Protein AF-A0A1D9B9X2-F1 (afdb_monomer)

Sequence (102 aa):
MYPDVAADWQTAGNHDQAVMAVVLNGLPDEVCASKAWSDSDDGQQFARWLVSADLDGTIRLNEHFVWRCHDVDGAITDNGNQALTEYLNSKFFKCRLNVLPK

Mean predicted aligned error: 8.0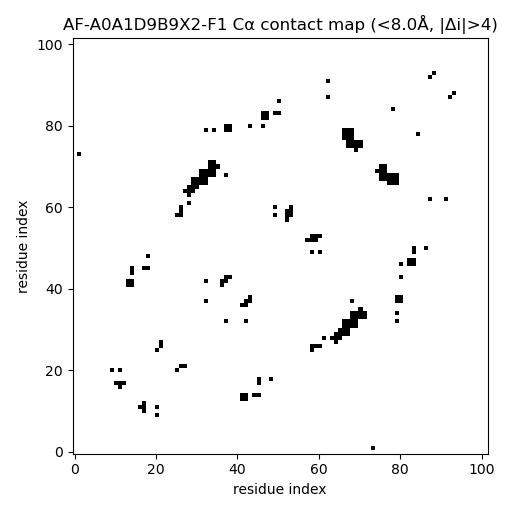1 Å

Nearest PDB structures (foldseek):
  4e30-assembly1_A  TM=6.202E-01  e=1.495E+00  Micromonospora chalcea
  4e2x-assembly1_A  TM=6.183E-01  e=1.595E+00  Micromonospora chalcea
  5t6b-assembly4_D  TM=5.117E-01  e=1.495E+00  Actinomadura kijaniata
  4e2w-assembly1_A  TM=5.447E-01  e=4.218E+00  Micromonospora chalcea
  8i87-assembly1_G  TM=3.705E-01  e=8.064E+00  Maribacter polysiphoniae

Secondary structure (DSSP, 8-state):
--TT--TTPPP-SSHHHHHHHHHHH---SEEEEEHHHHHSHHHHHHHHHHHHHHHTTSS---TT-EEEEE-TT--EES-S-HHHHHHHIIIIITTTTT----

Solvent-accessible surface area (backbone atoms only — not comparable to full-atom values): 6188 Å² total; per-residue (Å²): 128,80,92,77,75,54,96,84,63,84,87,54,91,45,34,70,50,43,53,49,50,31,73,77,72,46,78,65,57,63,47,80,38,45,41,74,47,28,72,29,71,38,34,48,49,40,41,50,45,55,53,51,32,36,75,74,60,78,44,77,84,56,93,72,54,41,58,40,15,32,40,98,86,66,50,78,38,76,69,52,44,71,70,42,50,53,47,52,45,58,68,53,52,64,70,62,72,81,76,70,85,130

Structure (mmCIF, N/CA/C/O backbone):
data_AF-A0A1D9B9X2-F1
#
_entry.id   AF-A0A1D9B9X2-F1
#
loop_
_atom_site.group_PDB
_atom_site.id
_atom_site.type_symbol
_atom_site.label_atom_id
_atom_site.label_alt_id
_atom_site.label_comp_id
_atom_site.label_asym_id
_atom_site.label_entity_id
_atom_site.label_seq_id
_atom_site.pdbx_PDB_ins_code
_atom_site.Cartn_x
_atom_site.Cartn_y
_atom_site.Cartn_z
_atom_site.occupancy
_atom_site.B_iso_or_equiv
_atom_site.auth_seq_id
_atom_site.auth_comp_id
_atom_site.auth_asym_id
_atom_site.auth_atom_id
_atom_site.pdbx_PDB_model_num
ATOM 1 N N . MET A 1 1 ? 13.999 -6.545 -16.293 1.00 41.25 1 MET A N 1
ATOM 2 C CA . MET A 1 1 ? 13.105 -7.606 -15.787 1.00 41.25 1 MET A CA 1
ATOM 3 C C . MET A 1 1 ? 13.287 -7.591 -14.282 1.00 41.25 1 MET A C 1
ATOM 5 O O . MET A 1 1 ? 14.416 -7.799 -13.863 1.00 41.25 1 MET A O 1
ATOM 9 N N . TYR A 1 2 ? 12.280 -7.181 -13.505 1.00 46.44 2 TYR A N 1
ATOM 10 C CA . TYR A 1 2 ? 12.397 -7.149 -12.041 1.00 46.44 2 TYR A CA 1
ATOM 11 C C . TYR A 1 2 ? 12.556 -8.597 -11.551 1.00 46.44 2 TYR A C 1
ATOM 13 O O . TYR A 1 2 ? 11.671 -9.401 -11.842 1.00 46.44 2 TYR A O 1
ATOM 21 N N . PRO A 1 3 ? 13.682 -8.962 -10.919 1.00 47.91 3 PRO A N 1
ATOM 22 C CA . PRO A 1 3 ? 14.035 -10.364 -10.695 1.00 47.91 3 PRO A CA 1
ATOM 23 C C . PRO A 1 3 ? 13.192 -11.088 -9.630 1.00 47.91 3 PRO A C 1
ATOM 25 O O . PRO A 1 3 ? 13.314 -12.302 -9.526 1.00 47.91 3 PRO A O 1
ATOM 28 N N . ASP A 1 4 ? 12.301 -10.394 -8.911 1.00 52.72 4 ASP A N 1
ATOM 29 C CA . ASP A 1 4 ? 11.659 -10.926 -7.695 1.00 52.72 4 ASP A CA 1
ATOM 30 C C . ASP A 1 4 ? 10.123 -10.996 -7.740 1.00 52.72 4 ASP A C 1
ATOM 32 O O . ASP A 1 4 ? 9.475 -11.178 -6.713 1.00 52.72 4 ASP A O 1
ATOM 36 N N . VAL A 1 5 ? 9.503 -10.869 -8.916 1.00 57.50 5 VAL A N 1
ATOM 37 C CA . VAL A 1 5 ? 8.046 -11.040 -9.030 1.00 57.50 5 VAL A CA 1
ATOM 38 C C . VAL A 1 5 ? 7.753 -12.539 -9.109 1.00 57.50 5 VAL A C 1
ATOM 40 O O . VAL A 1 5 ? 7.859 -13.139 -10.182 1.00 57.50 5 VAL A O 1
ATOM 43 N N . ALA A 1 6 ? 7.457 -13.169 -7.969 1.00 63.03 6 ALA A N 1
ATOM 44 C CA . ALA A 1 6 ? 7.057 -14.574 -7.954 1.00 63.03 6 ALA A CA 1
ATOM 45 C C . ALA A 1 6 ? 5.760 -14.768 -8.767 1.00 63.03 6 ALA A C 1
ATOM 47 O O . ALA A 1 6 ? 4.997 -13.830 -8.994 1.00 63.03 6 ALA A O 1
ATOM 48 N N . ALA A 1 7 ? 5.533 -15.979 -9.281 1.00 66.25 7 ALA A N 1
ATOM 49 C CA . ALA A 1 7 ? 4.474 -16.244 -10.264 1.00 66.25 7 ALA A CA 1
ATOM 50 C C . ALA A 1 7 ? 3.041 -15.970 -9.754 1.00 66.25 7 ALA A C 1
ATOM 52 O O . ALA A 1 7 ? 2.106 -15.911 -10.549 1.00 66.25 7 ALA A O 1
ATOM 53 N N . ASP A 1 8 ? 2.875 -15.829 -8.444 1.00 74.56 8 ASP A N 1
ATOM 54 C CA . ASP A 1 8 ? 1.640 -15.530 -7.723 1.00 74.56 8 ASP A CA 1
ATOM 55 C C . ASP A 1 8 ? 1.412 -14.029 -7.472 1.00 74.56 8 ASP A C 1
ATOM 57 O O . ASP A 1 8 ? 0.360 -13.639 -6.963 1.00 74.56 8 ASP A O 1
ATOM 61 N N . TRP A 1 9 ? 2.355 -13.169 -7.859 1.00 75.62 9 TRP A N 1
ATOM 62 C CA 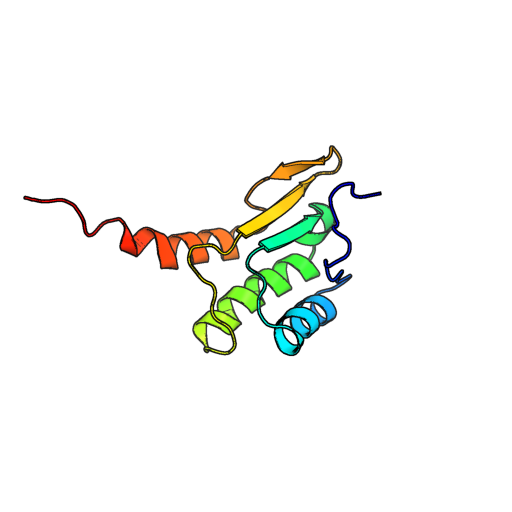. TRP A 1 9 ? 2.238 -11.727 -7.675 1.00 75.62 9 TRP A CA 1
ATOM 63 C C . TRP A 1 9 ? 1.284 -11.101 -8.686 1.00 75.62 9 TRP A C 1
ATOM 65 O O . TRP A 1 9 ? 1.397 -11.289 -9.900 1.00 75.62 9 TRP A O 1
ATOM 75 N N . GLN A 1 10 ? 0.380 -10.264 -8.183 1.00 81.00 10 GLN A N 1
ATOM 76 C CA . GLN A 1 10 ? -0.443 -9.405 -9.023 1.00 81.00 10 GLN A CA 1
ATOM 77 C C . GLN A 1 10 ? 0.286 -8.096 -9.306 1.00 81.00 10 GLN A C 1
ATOM 79 O O . GLN A 1 10 ? 0.747 -7.409 -8.398 1.00 81.00 10 GLN A O 1
ATOM 84 N N . THR A 1 11 ? 0.373 -7.733 -10.583 1.00 83.38 11 THR A N 1
ATOM 85 C CA . THR A 1 11 ? 0.980 -6.473 -11.012 1.00 83.38 11 THR A CA 1
ATOM 86 C C . THR A 1 11 ? -0.091 -5.415 -11.232 1.00 83.38 11 THR A C 1
ATOM 88 O O . THR A 1 11 ? -1.044 -5.651 -11.976 1.00 83.38 11 THR A O 1
ATOM 91 N N . ALA A 1 12 ? 0.107 -4.230 -10.665 1.00 85.75 12 ALA A N 1
ATOM 92 C CA . ALA A 1 12 ? -0.696 -3.047 -10.944 1.00 85.75 12 ALA A CA 1
ATOM 93 C C . ALA A 1 12 ? 0.172 -1.974 -11.612 1.00 85.75 12 ALA A C 1
ATOM 95 O O . ALA A 1 12 ? 1.312 -1.755 -11.208 1.00 85.75 12 ALA A O 1
ATOM 96 N N . GLY A 1 13 ? -0.355 -1.324 -12.650 1.00 87.06 13 GLY A N 1
ATOM 97 C CA . GLY A 1 13 ? 0.337 -0.250 -13.367 1.00 87.06 13 GLY A CA 1
ATOM 98 C C . GLY A 1 13 ? -0.002 1.152 -12.861 1.00 87.06 13 GLY A C 1
ATOM 99 O O . GLY A 1 13 ? 0.761 2.080 -13.107 1.00 87.06 13 GLY A O 1
ATOM 100 N N . ASN A 1 14 ? -1.122 1.314 -12.155 1.00 92.19 14 ASN A N 1
ATOM 101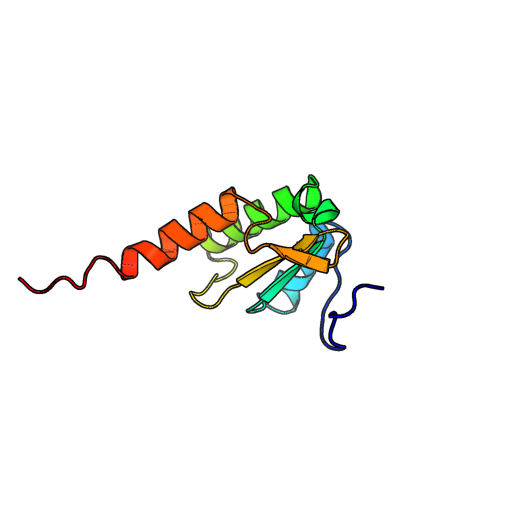 C CA . ASN A 1 14 ? -1.626 2.597 -11.659 1.00 92.19 14 ASN A CA 1
ATOM 102 C C . ASN A 1 14 ? -2.406 2.429 -10.345 1.00 92.19 14 ASN A C 1
ATOM 104 O O . ASN A 1 14 ? -2.592 1.304 -9.865 1.00 92.19 14 ASN A O 1
ATOM 108 N N . HIS A 1 15 ? -2.861 3.551 -9.781 1.00 93.19 15 HIS A N 1
ATOM 109 C CA . HIS A 1 15 ? -3.618 3.592 -8.533 1.00 93.19 15 HIS A CA 1
ATOM 110 C C . HIS A 1 15 ? -4.852 2.675 -8.546 1.00 93.19 15 HIS A C 1
ATOM 112 O O . HIS A 1 15 ? -4.968 1.787 -7.700 1.00 93.19 15 HIS A O 1
ATOM 118 N N . ASP A 1 16 ? -5.744 2.849 -9.523 1.00 95.62 16 ASP A N 1
ATOM 119 C CA . ASP A 1 16 ? -7.028 2.139 -9.575 1.00 95.62 16 ASP A CA 1
ATOM 120 C C . ASP A 1 16 ? -6.844 0.622 -9.685 1.00 95.62 16 ASP A C 1
ATOM 122 O O . ASP A 1 16 ? -7.557 -0.153 -9.045 1.00 95.62 16 ASP A O 1
ATOM 126 N N . GLN A 1 17 ? -5.854 0.178 -10.466 1.00 94.94 17 GLN A N 1
ATOM 127 C CA . GLN A 1 17 ? -5.512 -1.237 -10.581 1.00 94.94 17 GLN A CA 1
ATOM 128 C C . GLN A 1 17 ? -5.000 -1.813 -9.257 1.00 94.94 17 GLN A C 1
ATOM 130 O O . GLN A 1 17 ? -5.369 -2.934 -8.910 1.00 94.94 17 GLN A O 1
ATOM 135 N N . ALA A 1 18 ? -4.186 -1.060 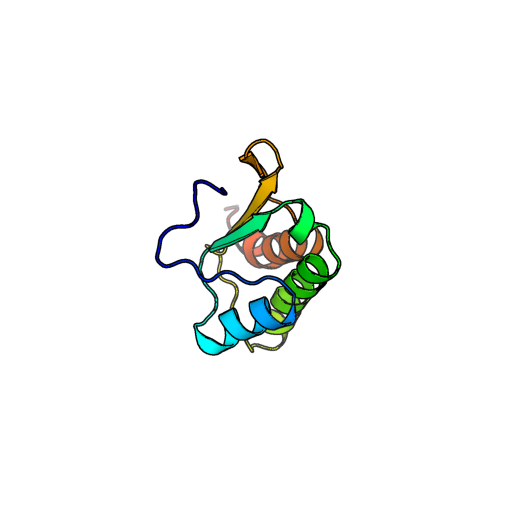-8.512 1.00 92.75 18 ALA A N 1
ATOM 136 C CA . ALA A 1 18 ? -3.665 -1.495 -7.217 1.00 92.75 18 ALA A CA 1
ATOM 137 C C . ALA A 1 18 ? -4.783 -1.592 -6.166 1.00 92.75 18 ALA A C 1
ATOM 139 O O . ALA A 1 18 ? -4.883 -2.592 -5.455 1.00 92.75 18 ALA A O 1
ATOM 140 N N . VAL A 1 19 ? -5.680 -0.601 -6.122 1.00 95.00 19 VAL A N 1
ATOM 141 C CA . VAL A 1 19 ? -6.879 -0.621 -5.268 1.00 95.00 19 VAL A CA 1
ATOM 142 C C . VAL A 1 19 ? -7.761 -1.820 -5.602 1.00 95.00 19 VAL A C 1
ATOM 144 O O . VAL A 1 19 ? -8.140 -2.584 -4.715 1.00 95.00 19 VAL A O 1
ATOM 147 N N . MET A 1 20 ? -8.060 -2.024 -6.886 1.00 94.31 20 MET A N 1
ATOM 148 C CA . MET A 1 20 ? -8.908 -3.128 -7.326 1.00 94.31 20 MET A CA 1
ATOM 149 C C . MET A 1 20 ? -8.291 -4.493 -6.993 1.00 94.31 20 MET A C 1
ATOM 151 O O . MET A 1 20 ? -9.018 -5.393 -6.575 1.00 94.31 20 MET A O 1
ATOM 155 N N . ALA A 1 21 ? -6.968 -4.644 -7.112 1.00 91.94 21 ALA A N 1
ATOM 156 C CA . ALA A 1 21 ? -6.268 -5.862 -6.712 1.00 91.94 21 ALA A CA 1
ATOM 157 C C . ALA A 1 21 ? -6.484 -6.179 -5.222 1.00 91.94 21 ALA A C 1
ATOM 159 O O . ALA A 1 21 ? -6.861 -7.305 -4.892 1.00 91.94 21 ALA A O 1
ATOM 160 N N . VAL A 1 22 ? -6.341 -5.182 -4.341 1.00 92.88 22 VAL A N 1
ATOM 161 C CA . VAL A 1 22 ? -6.572 -5.340 -2.894 1.00 92.88 22 VAL A CA 1
ATOM 162 C C . VAL A 1 22 ? -8.038 -5.640 -2.582 1.00 92.88 22 VAL A C 1
ATOM 164 O O . VAL A 1 22 ? -8.331 -6.514 -1.773 1.00 92.88 22 VAL A O 1
ATOM 167 N N . VAL A 1 23 ? -8.981 -4.947 -3.220 1.00 91.69 23 VAL A N 1
ATOM 168 C CA . VAL A 1 23 ? -10.417 -5.136 -2.953 1.00 91.69 23 VAL A CA 1
ATOM 169 C C . VAL A 1 23 ? -10.902 -6.518 -3.400 1.00 91.69 23 VAL A C 1
ATOM 171 O O . VAL A 1 23 ? -11.709 -7.136 -2.709 1.00 91.69 23 VAL A O 1
ATOM 174 N N . LEU A 1 24 ? -10.417 -7.019 -4.540 1.00 90.75 24 LEU A N 1
ATOM 175 C CA . LEU A 1 24 ? -10.850 -8.309 -5.084 1.00 90.75 24 LEU A CA 1
ATOM 176 C C . LEU A 1 24 ? -10.198 -9.507 -4.393 1.00 90.75 24 LEU A C 1
ATOM 178 O O . LEU A 1 24 ? -10.837 -10.550 -4.267 1.00 90.75 24 LEU A O 1
ATOM 182 N N . ASN A 1 25 ? -8.939 -9.376 -3.973 1.00 89.56 25 ASN A N 1
ATOM 183 C CA . ASN A 1 25 ? -8.145 -10.510 -3.491 1.00 89.56 25 ASN A CA 1
ATOM 184 C C . ASN A 1 25 ? -7.826 -10.436 -1.994 1.00 89.56 25 ASN A C 1
ATOM 186 O O . ASN A 1 25 ? -7.311 -11.398 -1.429 1.00 89.56 25 ASN A O 1
ATOM 190 N N . GLY A 1 26 ? -8.156 -9.320 -1.346 1.00 89.56 26 GLY A N 1
ATOM 191 C CA . GLY A 1 26 ? -7.698 -8.997 -0.004 1.00 89.56 26 GLY A CA 1
ATOM 192 C C . GLY A 1 26 ? -6.338 -8.298 -0.012 1.00 89.56 26 GLY A C 1
ATOM 193 O O . GLY A 1 26 ? -5.600 -8.300 -0.998 1.00 89.56 26 GLY A O 1
ATOM 194 N N . LEU A 1 27 ? -6.016 -7.671 1.118 1.00 90.38 27 LEU A N 1
ATOM 195 C CA . LEU A 1 27 ? -4.717 -7.045 1.336 1.00 90.38 27 LEU A CA 1
ATOM 196 C C . LEU A 1 27 ? -3.639 -8.137 1.492 1.00 90.38 27 LEU A C 1
ATOM 198 O O . LEU A 1 27 ? -3.776 -8.962 2.399 1.00 90.38 27 LEU A O 1
ATOM 202 N N . PRO A 1 28 ? -2.578 -8.149 0.662 1.00 88.31 28 PRO A N 1
ATOM 203 C CA . PRO A 1 28 ? -1.450 -9.051 0.862 1.00 88.31 28 PRO A CA 1
ATOM 204 C C . PRO A 1 28 ? -0.597 -8.615 2.061 1.00 88.31 28 PRO A C 1
ATOM 206 O O . PRO A 1 28 ? -0.575 -7.439 2.426 1.00 88.31 28 PRO A O 1
ATOM 209 N N . ASP A 1 29 ? 0.161 -9.551 2.635 1.00 86.56 29 ASP A N 1
ATOM 210 C CA . ASP A 1 29 ? 1.128 -9.232 3.694 1.00 86.56 29 ASP A CA 1
ATOM 211 C C . ASP A 1 29 ? 2.321 -8.412 3.169 1.00 86.56 29 ASP A C 1
ATOM 213 O O . ASP A 1 29 ? 2.970 -7.709 3.937 1.00 86.56 29 ASP A O 1
ATOM 217 N N . GLU A 1 30 ? 2.607 -8.451 1.865 1.00 85.75 30 GLU A N 1
ATOM 218 C CA . GLU A 1 30 ? 3.689 -7.676 1.255 1.00 85.75 30 GLU A CA 1
ATOM 219 C C . GLU A 1 30 ? 3.236 -6.988 -0.039 1.00 85.75 30 GLU A C 1
ATOM 221 O O . GLU A 1 30 ? 2.545 -7.573 -0.874 1.00 85.75 30 GLU A O 1
ATOM 226 N N . VAL A 1 31 ? 3.656 -5.733 -0.209 1.00 87.81 31 VAL A N 1
ATOM 227 C CA . VAL A 1 31 ? 3.528 -4.958 -1.446 1.00 87.81 31 VAL A CA 1
ATOM 228 C C . VAL A 1 31 ? 4.918 -4.493 -1.866 1.00 87.81 31 VAL A C 1
ATOM 230 O O . VAL A 1 31 ? 5.584 -3.787 -1.110 1.00 87.81 31 VAL A O 1
ATOM 233 N N . CYS A 1 32 ? 5.329 -4.825 -3.091 1.00 85.25 32 CYS A N 1
ATOM 234 C CA . CYS A 1 32 ? 6.532 -4.264 -3.710 1.00 85.25 32 CYS A CA 1
ATOM 235 C C . CYS A 1 32 ? 6.171 -3.292 -4.827 1.00 85.25 32 CYS A C 1
ATOM 237 O O . CYS A 1 32 ? 5.353 -3.589 -5.697 1.00 85.25 32 CYS A O 1
ATOM 239 N N . ALA A 1 33 ? 6.856 -2.155 -4.840 1.00 84.31 33 ALA A N 1
ATOM 240 C CA . ALA A 1 33 ? 6.788 -1.166 -5.903 1.00 84.31 33 ALA A CA 1
ATOM 241 C C . ALA A 1 33 ? 8.192 -0.829 -6.415 1.00 84.31 33 ALA A C 1
ATOM 243 O O . ALA A 1 33 ? 9.183 -0.942 -5.693 1.00 84.31 33 ALA A O 1
ATOM 244 N N . SER A 1 34 ? 8.293 -0.371 -7.662 1.00 83.94 34 SER A N 1
ATOM 245 C CA . SER A 1 34 ? 9.506 0.318 -8.104 1.00 83.94 34 SER A CA 1
ATOM 246 C C . SER A 1 34 ? 9.577 1.704 -7.465 1.00 83.94 34 SER A C 1
ATOM 248 O O . SER A 1 34 ? 8.544 2.315 -7.185 1.00 83.94 34 SER A O 1
ATOM 250 N N . LYS A 1 35 ? 10.786 2.246 -7.294 1.00 81.69 35 LYS A N 1
ATOM 251 C CA . LYS A 1 35 ? 10.980 3.607 -6.782 1.00 81.69 35 LYS A CA 1
ATOM 252 C C . LYS A 1 35 ? 10.264 4.650 -7.623 1.00 81.69 35 LYS A C 1
ATOM 254 O O . LYS A 1 35 ? 9.561 5.492 -7.077 1.00 81.69 35 LYS A O 1
ATOM 259 N N . ALA A 1 36 ? 10.357 4.526 -8.944 1.00 84.56 36 ALA A N 1
ATOM 260 C CA . ALA A 1 36 ? 9.652 5.408 -9.865 1.00 84.56 36 ALA A CA 1
ATOM 261 C C . ALA A 1 36 ? 8.130 5.387 -9.646 1.00 84.56 36 ALA A C 1
ATOM 263 O O . ALA A 1 36 ? 7.499 6.437 -9.683 1.00 84.56 36 ALA A O 1
ATOM 264 N N . TRP A 1 37 ? 7.540 4.215 -9.390 1.00 86.94 37 TRP A N 1
ATOM 265 C CA . TRP A 1 37 ? 6.106 4.114 -9.129 1.00 86.94 37 TRP A CA 1
ATOM 266 C C . TRP A 1 37 ? 5.742 4.619 -7.729 1.00 86.94 37 TRP A C 1
ATOM 268 O O . TRP A 1 37 ? 4.791 5.379 -7.587 1.00 86.94 37 TRP A O 1
ATOM 278 N N . SER A 1 38 ? 6.525 4.269 -6.706 1.00 86.00 38 SER A N 1
ATOM 279 C CA . SER A 1 38 ? 6.303 4.725 -5.328 1.00 86.00 38 SER A CA 1
ATOM 280 C C . SER A 1 38 ? 6.378 6.250 -5.189 1.00 86.00 38 SER A C 1
ATOM 282 O O . SER A 1 38 ? 5.614 6.835 -4.421 1.00 86.00 38 SER A O 1
ATOM 284 N N . ASP A 1 39 ? 7.268 6.895 -5.945 1.00 85.06 39 ASP A N 1
ATOM 285 C CA . ASP A 1 39 ? 7.424 8.353 -5.967 1.00 85.06 39 ASP A CA 1
ATOM 286 C C . ASP A 1 39 ? 6.414 9.045 -6.907 1.00 85.06 39 ASP A C 1
ATOM 288 O O . ASP A 1 39 ? 6.261 10.264 -6.849 1.00 85.06 39 ASP A O 1
ATOM 292 N N . SER A 1 40 ? 5.718 8.291 -7.766 1.00 88.50 40 SER A N 1
ATOM 293 C CA . SER A 1 40 ? 4.682 8.830 -8.654 1.00 88.50 40 SER A CA 1
ATOM 294 C C . SER A 1 40 ? 3.382 9.147 -7.911 1.00 88.50 40 SER A C 1
ATOM 296 O O . SER A 1 40 ? 3.101 8.586 -6.849 1.00 88.50 40 SER A O 1
ATOM 298 N N . ASP A 1 41 ? 2.537 9.987 -8.512 1.00 91.56 41 ASP A N 1
ATOM 299 C CA . ASP A 1 41 ? 1.209 10.306 -7.974 1.00 91.56 41 ASP A CA 1
ATOM 300 C C . ASP A 1 41 ? 0.347 9.055 -7.751 1.00 91.56 41 ASP A C 1
ATOM 302 O O . ASP A 1 41 ? -0.413 9.006 -6.786 1.00 91.56 41 ASP A O 1
ATOM 306 N N . ASP A 1 42 ? 0.471 8.027 -8.595 1.00 92.19 42 ASP A N 1
ATOM 307 C CA . ASP A 1 42 ? -0.270 6.771 -8.441 1.00 92.19 42 ASP A CA 1
ATOM 308 C C . ASP A 1 42 ? 0.144 6.016 -7.172 1.00 92.19 42 ASP A C 1
ATOM 310 O O . ASP A 1 42 ? -0.709 5.616 -6.372 1.00 92.19 42 ASP A O 1
ATOM 314 N N . GLY A 1 43 ? 1.452 5.864 -6.948 1.00 90.06 43 GLY A N 1
ATOM 315 C CA . GLY A 1 43 ? 1.974 5.191 -5.759 1.00 90.06 43 GLY A CA 1
ATOM 316 C C . GLY A 1 43 ? 1.686 5.965 -4.478 1.00 90.06 43 GLY A C 1
ATOM 317 O O . GLY A 1 43 ? 1.294 5.378 -3.466 1.00 90.06 43 GLY A O 1
ATOM 318 N N . GLN A 1 44 ? 1.783 7.295 -4.533 1.00 89.62 44 GLN A N 1
ATOM 319 C CA . GLN A 1 44 ? 1.438 8.169 -3.414 1.00 89.62 44 GLN A CA 1
ATOM 320 C C . GLN A 1 44 ? -0.056 8.118 -3.076 1.00 89.62 44 GLN A C 1
ATOM 322 O O . GLN A 1 44 ? -0.420 8.047 -1.899 1.00 89.62 44 GLN A O 1
ATOM 327 N N . GLN A 1 45 ? -0.932 8.124 -4.082 1.00 93.25 45 GLN A N 1
ATOM 328 C CA . GLN A 1 45 ? -2.372 7.979 -3.876 1.00 93.25 45 GLN A CA 1
ATOM 329 C C . GLN A 1 45 ? -2.732 6.591 -3.353 1.00 93.25 45 GLN A C 1
ATOM 331 O O . GLN A 1 45 ? -3.558 6.486 -2.450 1.00 93.25 45 GLN A O 1
ATOM 336 N N . PHE A 1 46 ? -2.092 5.530 -3.852 1.00 93.88 46 PHE A N 1
ATOM 337 C CA . PHE A 1 46 ? -2.343 4.175 -3.363 1.00 93.88 46 PHE A CA 1
ATOM 338 C C . PHE A 1 46 ? 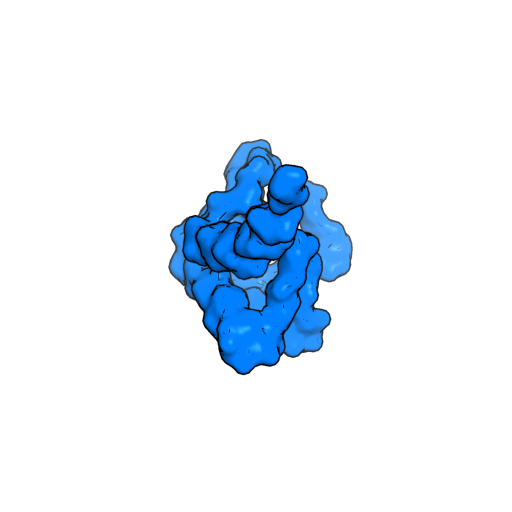-1.942 4.011 -1.893 1.00 93.88 46 PHE A C 1
ATOM 340 O O . PHE A 1 46 ? -2.718 3.491 -1.096 1.00 93.88 46 PHE A O 1
ATOM 347 N N . ALA A 1 47 ? -0.788 4.541 -1.491 1.00 91.62 47 ALA A N 1
ATOM 348 C CA . ALA A 1 47 ? -0.370 4.526 -0.093 1.00 91.62 47 ALA A CA 1
ATOM 349 C C . ALA A 1 47 ? -1.319 5.318 0.825 1.00 91.62 47 ALA A C 1
ATOM 351 O O . ALA A 1 47 ? -1.663 4.852 1.911 1.00 91.62 47 ALA A O 1
ATOM 352 N N . ARG A 1 48 ? -1.794 6.495 0.388 1.00 93.06 48 ARG A N 1
ATOM 353 C CA . ARG A 1 48 ? -2.823 7.258 1.120 1.00 93.06 48 ARG A CA 1
ATOM 354 C C . ARG A 1 48 ? -4.132 6.484 1.217 1.00 93.06 48 ARG A C 1
ATOM 356 O O . ARG A 1 48 ? -4.748 6.478 2.278 1.00 93.06 48 ARG A O 1
ATOM 363 N N . TRP A 1 49 ? -4.529 5.817 0.137 1.00 95.12 49 TRP A N 1
ATOM 364 C CA . TRP A 1 49 ? -5.713 4.973 0.125 1.00 95.12 49 TRP A CA 1
ATOM 365 C C . TRP A 1 49 ? -5.592 3.817 1.117 1.00 95.12 49 TRP A C 1
ATOM 367 O O . TRP A 1 49 ? -6.526 3.619 1.879 1.00 95.12 49 TRP A O 1
ATOM 377 N N . LEU A 1 50 ? -4.446 3.128 1.203 1.00 94.38 50 LEU A N 1
ATOM 378 C CA . LEU A 1 50 ? -4.227 2.073 2.206 1.00 94.38 50 LEU A CA 1
ATOM 379 C C . LEU A 1 50 ? -4.452 2.584 3.637 1.00 94.38 50 LEU A C 1
ATOM 381 O O . LEU A 1 50 ? -5.095 1.916 4.443 1.00 94.38 50 LEU A O 1
ATOM 385 N N . VAL A 1 51 ? -3.956 3.787 3.944 1.00 93.50 51 VAL A N 1
ATOM 386 C CA . VAL A 1 51 ? -4.168 4.429 5.250 1.00 93.50 51 VAL A CA 1
ATOM 387 C C . VAL A 1 51 ? -5.649 4.743 5.478 1.00 93.50 51 VAL A C 1
ATOM 389 O O . VAL A 1 51 ? -6.192 4.410 6.529 1.00 93.50 51 VAL A O 1
ATOM 392 N N . SER A 1 52 ? -6.316 5.375 4.511 1.00 95.00 52 SER A N 1
ATOM 393 C CA . SER A 1 52 ? -7.738 5.722 4.618 1.00 95.00 52 SER A CA 1
ATOM 394 C C . SER A 1 52 ? -8.636 4.489 4.735 1.00 95.00 52 SER A C 1
ATOM 396 O O . SER A 1 52 ? -9.511 4.467 5.596 1.00 95.00 52 SER A O 1
ATOM 398 N N . ALA A 1 53 ? -8.373 3.460 3.932 1.00 95.12 53 ALA A N 1
ATOM 399 C CA . ALA A 1 53 ? -9.128 2.214 3.892 1.00 95.12 53 ALA A CA 1
ATOM 400 C C . ALA A 1 53 ? -8.952 1.375 5.168 1.00 95.12 53 ALA A C 1
ATOM 402 O O . ALA A 1 53 ? -9.820 0.584 5.522 1.00 95.12 53 ALA A O 1
ATOM 403 N N . ASP A 1 54 ? -7.834 1.518 5.883 1.00 95.25 54 ASP A N 1
ATOM 404 C CA . ASP A 1 54 ? -7.710 0.928 7.215 1.00 95.25 54 ASP A CA 1
ATOM 405 C C . ASP A 1 54 ? -8.474 1.731 8.275 1.00 95.25 54 ASP A C 1
ATOM 407 O O . ASP A 1 54 ? -9.144 1.160 9.135 1.00 95.25 54 ASP A O 1
ATOM 411 N N . LEU A 1 55 ? -8.415 3.065 8.194 1.00 94.25 55 LEU A N 1
ATOM 412 C CA . LEU A 1 55 ? -9.116 3.957 9.120 1.00 94.25 55 LEU A CA 1
ATOM 413 C C . LEU A 1 55 ? -10.645 3.840 9.028 1.00 94.25 55 LEU A C 1
ATOM 415 O O . LEU A 1 55 ? -11.317 4.001 10.047 1.00 94.25 55 LEU A O 1
ATOM 419 N N . ASP A 1 56 ? -11.193 3.578 7.840 1.00 95.31 56 ASP A N 1
ATOM 420 C CA . ASP A 1 56 ? -12.632 3.376 7.627 1.00 95.31 56 ASP A CA 1
ATOM 421 C C . ASP A 1 56 ? -13.089 1.910 7.782 1.00 95.31 56 ASP A C 1
ATOM 423 O O . ASP A 1 56 ? -14.290 1.637 7.822 1.00 95.31 56 ASP A O 1
ATOM 427 N N . GLY A 1 57 ? -12.142 0.978 7.940 1.00 92.88 57 GLY A N 1
ATOM 428 C CA . GLY A 1 57 ? -12.398 -0.447 8.138 1.00 92.88 57 GLY A CA 1
ATOM 429 C C . GLY A 1 57 ? -12.662 -1.249 6.859 1.00 92.88 57 GLY A C 1
ATOM 430 O O . GLY A 1 57 ? -13.061 -2.410 6.961 1.00 92.88 57 GLY A O 1
ATOM 431 N N . THR A 1 58 ? -12.439 -0.674 5.674 1.00 94.12 58 THR A N 1
ATOM 432 C CA . THR A 1 58 ? -12.510 -1.379 4.382 1.00 94.12 58 THR A CA 1
ATOM 433 C C . THR A 1 58 ? -11.462 -2.488 4.283 1.00 94.12 58 THR A C 1
ATOM 435 O O . THR A 1 58 ? -11.753 -3.579 3.793 1.00 94.12 58 THR A O 1
ATOM 438 N N . ILE A 1 59 ? -10.245 -2.228 4.762 1.00 94.69 59 ILE A N 1
ATOM 439 C CA . ILE A 1 59 ? -9.169 -3.218 4.885 1.00 94.69 59 ILE A CA 1
ATOM 440 C C . ILE A 1 59 ? -8.621 -3.232 6.309 1.00 94.69 59 ILE A C 1
ATOM 442 O O . ILE A 1 59 ? -8.963 -2.396 7.142 1.00 94.69 59 ILE A O 1
ATOM 446 N N . ARG A 1 60 ? -7.732 -4.188 6.590 1.00 92.62 60 ARG A N 1
ATOM 447 C CA . ARG A 1 60 ? -6.986 -4.232 7.846 1.00 92.62 60 ARG A CA 1
ATOM 448 C C . ARG A 1 60 ? -5.502 -4.438 7.582 1.00 92.62 60 ARG A C 1
ATOM 450 O O . ARG A 1 60 ? -5.055 -5.568 7.410 1.00 92.62 60 ARG A O 1
ATOM 457 N N . LEU A 1 61 ? -4.739 -3.351 7.628 1.00 91.25 61 LEU A N 1
ATOM 458 C CA . LEU A 1 61 ? -3.287 -3.394 7.763 1.00 91.25 61 LEU A CA 1
ATOM 459 C C . LEU A 1 61 ? -2.957 -4.092 9.087 1.00 91.25 61 LEU A C 1
ATOM 461 O O . LEU A 1 61 ? -3.523 -3.754 10.136 1.00 91.25 61 LEU A O 1
ATOM 465 N N . ASN A 1 62 ? -2.061 -5.074 9.036 1.00 88.44 62 ASN A N 1
ATOM 466 C CA . ASN A 1 62 ? -1.605 -5.856 10.184 1.00 88.44 62 ASN A CA 1
ATOM 467 C C . ASN A 1 62 ? -0.124 -5.548 10.497 1.00 88.44 62 ASN A C 1
ATOM 469 O O . ASN A 1 62 ? 0.546 -4.856 9.736 1.00 88.44 62 ASN A O 1
ATOM 473 N N . GLU A 1 63 ? 0.377 -6.030 11.636 1.00 84.75 63 GLU A N 1
ATOM 474 C CA . GLU A 1 63 ? 1.750 -5.760 12.100 1.00 84.75 63 GLU A CA 1
ATOM 475 C C . GLU A 1 63 ? 2.850 -6.434 11.262 1.00 84.75 63 GLU A C 1
ATOM 477 O O . GLU A 1 63 ? 4.026 -6.111 11.420 1.00 84.75 63 GLU A O 1
ATOM 482 N N . HIS A 1 64 ? 2.470 -7.360 10.382 1.00 85.06 64 HIS A N 1
ATOM 483 C CA . HIS A 1 64 ? 3.343 -8.046 9.436 1.00 85.06 64 HIS A CA 1
ATOM 484 C C . HIS A 1 64 ? 3.287 -7.441 8.033 1.00 85.06 64 HIS A C 1
ATOM 486 O O . HIS A 1 64 ? 4.028 -7.901 7.173 1.00 85.06 64 HIS A O 1
ATOM 492 N N . PHE A 1 65 ? 2.450 -6.423 7.800 1.00 88.38 65 PHE A N 1
ATOM 493 C CA . PHE A 1 65 ? 2.363 -5.764 6.505 1.00 88.38 65 PHE A CA 1
ATOM 494 C C . PHE A 1 65 ? 3.687 -5.076 6.161 1.00 88.38 65 PHE A C 1
ATOM 496 O O . PHE A 1 65 ? 4.173 -4.231 6.920 1.00 88.38 65 PHE A O 1
ATOM 503 N N . VAL A 1 66 ? 4.240 -5.398 4.994 1.00 84.69 66 VAL A N 1
ATOM 504 C CA . VAL A 1 66 ? 5.494 -4.834 4.496 1.00 84.69 66 VAL A CA 1
ATOM 505 C C . VAL A 1 66 ? 5.256 -4.089 3.187 1.00 84.69 66 VAL A C 1
ATOM 507 O O . VAL A 1 66 ? 4.707 -4.630 2.231 1.00 84.69 66 VAL A O 1
ATOM 510 N N . TRP A 1 67 ? 5.736 -2.847 3.120 1.00 86.12 67 TRP A N 1
ATOM 511 C CA . TRP A 1 67 ? 5.855 -2.097 1.874 1.00 86.12 67 TRP A CA 1
ATOM 512 C C . TRP A 1 67 ? 7.326 -2.012 1.476 1.00 86.12 67 TRP A C 1
ATOM 514 O O . TRP A 1 67 ? 8.121 -1.403 2.190 1.00 86.12 67 TRP A O 1
ATOM 524 N N . ARG A 1 68 ? 7.694 -2.573 0.324 1.00 84.25 68 ARG A N 1
ATOM 525 C CA . ARG A 1 68 ? 9.062 -2.510 -0.200 1.00 84.25 68 ARG A CA 1
ATOM 526 C C . ARG A 1 68 ? 9.137 -1.699 -1.474 1.00 84.25 68 ARG A C 1
ATOM 528 O O . ARG A 1 68 ? 8.260 -1.745 -2.335 1.00 84.25 68 ARG A O 1
ATOM 535 N N . CYS A 1 69 ? 10.240 -0.983 -1.610 1.00 79.56 69 CYS A N 1
ATOM 536 C CA . CYS A 1 69 ? 10.519 -0.167 -2.771 1.00 79.56 69 CYS A CA 1
ATOM 537 C C . CYS A 1 69 ? 11.849 -0.586 -3.405 1.00 79.56 69 CYS A C 1
ATOM 539 O O . CYS A 1 69 ? 12.894 -0.470 -2.769 1.00 79.56 69 CYS A O 1
ATOM 541 N N . HIS A 1 70 ? 11.824 -1.041 -4.658 1.00 76.25 70 HIS A N 1
ATOM 542 C CA . HIS A 1 70 ? 13.025 -1.387 -5.422 1.00 76.25 70 HIS A CA 1
ATOM 543 C C . HIS A 1 70 ? 13.525 -0.183 -6.223 1.00 76.25 70 HIS A C 1
ATOM 545 O O . HIS A 1 70 ? 12.800 0.345 -7.072 1.00 76.25 70 HIS A O 1
ATOM 551 N N . ASP A 1 71 ? 14.768 0.229 -5.990 1.00 70.25 71 ASP A N 1
ATOM 552 C CA . ASP A 1 71 ? 15.437 1.240 -6.812 1.00 70.25 71 ASP A CA 1
ATOM 553 C C . ASP A 1 71 ? 15.962 0.650 -8.138 1.00 70.25 71 ASP A C 1
ATOM 555 O O . ASP A 1 71 ? 15.967 -0.568 -8.335 1.00 70.25 71 ASP A O 1
ATOM 559 N N . VAL A 1 72 ? 16.403 1.509 -9.063 1.00 64.25 72 VAL A N 1
ATOM 560 C CA . VAL A 1 72 ? 16.922 1.153 -10.399 1.00 64.25 72 VAL A CA 1
ATOM 561 C C . VAL A 1 72 ? 18.078 0.148 -10.344 1.00 64.25 72 VAL A C 1
ATOM 563 O O . VAL A 1 72 ? 18.219 -0.662 -11.258 1.00 64.25 72 VAL A O 1
ATOM 566 N N . ASP A 1 73 ? 18.838 0.145 -9.248 1.00 65.69 73 ASP A N 1
ATOM 567 C CA . ASP A 1 73 ? 19.952 -0.779 -9.004 1.00 65.69 73 ASP A CA 1
ATOM 568 C C . ASP A 1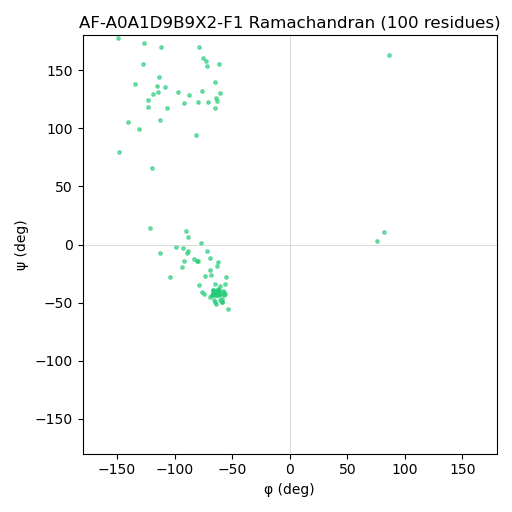 73 ? 19.522 -2.093 -8.316 1.00 65.69 73 ASP A C 1
ATOM 570 O O . ASP A 1 73 ? 20.359 -2.901 -7.918 1.00 65.69 73 ASP A O 1
ATOM 574 N N . GLY A 1 74 ? 18.215 -2.318 -8.134 1.00 60.53 74 GLY A N 1
ATOM 575 C CA . GLY A 1 74 ? 17.669 -3.478 -7.422 1.00 60.53 74 GLY A CA 1
ATOM 576 C C . GLY A 1 74 ? 17.792 -3.389 -5.899 1.00 60.53 74 GLY A C 1
ATOM 577 O O . GLY A 1 74 ? 17.396 -4.320 -5.199 1.00 60.53 74 GLY A O 1
ATOM 578 N N . ALA A 1 75 ? 18.306 -2.273 -5.373 1.00 62.16 75 ALA A N 1
ATOM 579 C CA . ALA A 1 75 ? 18.356 -2.019 -3.941 1.00 62.16 75 ALA A CA 1
ATOM 580 C C . ALA A 1 75 ? 16.933 -1.947 -3.369 1.00 62.16 75 ALA A C 1
ATOM 582 O O . ALA A 1 75 ? 16.113 -1.142 -3.816 1.00 62.16 75 ALA A O 1
ATOM 583 N N . ILE A 1 76 ? 16.653 -2.788 -2.375 1.00 61.97 76 ILE A N 1
ATOM 584 C CA . ILE A 1 76 ? 15.415 -2.723 -1.601 1.00 61.97 76 ILE A CA 1
ATOM 585 C C . ILE A 1 76 ? 15.575 -1.606 -0.573 1.00 61.97 76 ILE A C 1
ATOM 587 O O . ILE A 1 76 ? 16.502 -1.611 0.236 1.00 61.97 76 ILE A O 1
ATOM 591 N N . THR A 1 77 ? 14.663 -0.646 -0.619 1.00 64.88 77 THR A N 1
ATOM 592 C CA . THR A 1 77 ? 14.512 0.398 0.388 1.00 64.88 77 THR A CA 1
ATOM 593 C C . THR A 1 77 ? 13.172 0.201 1.082 1.00 64.88 77 THR A C 1
ATOM 595 O O . THR A 1 77 ? 12.139 0.029 0.432 1.00 64.88 77 THR A O 1
ATOM 598 N N . ASP A 1 78 ? 13.185 0.221 2.412 1.00 60.44 78 ASP A N 1
ATOM 599 C CA . ASP A 1 78 ? 12.010 -0.144 3.213 1.00 60.44 78 ASP A CA 1
ATOM 600 C C . ASP A 1 78 ? 10.939 0.950 3.270 1.00 60.44 78 ASP A C 1
ATOM 602 O O . ASP A 1 78 ? 9.933 0.783 3.943 1.00 60.44 78 ASP A O 1
ATOM 606 N N . ASN A 1 79 ? 11.124 2.095 2.606 1.00 59.78 79 ASN A N 1
ATOM 607 C CA . ASN A 1 79 ? 10.234 3.241 2.786 1.00 59.78 79 ASN A CA 1
ATOM 608 C C . ASN A 1 79 ? 10.113 4.072 1.509 1.00 59.78 79 ASN A C 1
ATOM 610 O O . ASN A 1 79 ? 10.732 5.125 1.371 1.00 59.78 79 ASN A O 1
ATOM 614 N N . GLY A 1 80 ? 9.285 3.605 0.577 1.00 60.62 80 GLY A N 1
ATOM 615 C CA . GLY A 1 80 ? 8.907 4.388 -0.600 1.00 60.62 80 GLY A CA 1
ATOM 616 C C . GLY A 1 80 ? 7.816 5.435 -0.324 1.00 60.62 80 GLY A C 1
ATOM 617 O O . GLY A 1 80 ? 7.595 6.319 -1.149 1.00 60.62 80 GLY A O 1
ATOM 618 N N . ASN A 1 81 ? 7.122 5.364 0.820 1.00 73.50 81 ASN A N 1
ATOM 619 C CA . ASN A 1 81 ? 6.029 6.282 1.133 1.00 73.50 81 ASN A CA 1
ATOM 620 C C . ASN A 1 81 ? 6.009 6.721 2.605 1.00 73.50 81 ASN A C 1
ATOM 622 O O . ASN A 1 81 ? 5.574 5.976 3.479 1.00 73.50 81 ASN A O 1
ATOM 626 N N . GLN A 1 82 ? 6.423 7.965 2.865 1.00 77.88 82 GLN A N 1
ATOM 627 C CA . GLN A 1 82 ? 6.524 8.516 4.219 1.00 77.88 82 GLN A CA 1
ATOM 628 C C . GLN A 1 82 ? 5.197 8.468 4.994 1.00 77.88 82 GLN A C 1
ATOM 630 O O . GLN A 1 82 ? 5.203 8.121 6.171 1.00 77.88 82 GLN A O 1
ATOM 635 N N . ALA A 1 83 ? 4.061 8.761 4.354 1.00 79.94 83 ALA A N 1
ATOM 636 C CA . ALA A 1 83 ? 2.767 8.801 5.037 1.00 79.94 83 ALA A CA 1
ATOM 637 C C . ALA A 1 83 ? 2.322 7.410 5.517 1.00 79.94 83 ALA A C 1
ATOM 639 O O . ALA A 1 83 ? 1.873 7.258 6.654 1.00 79.94 83 ALA A O 1
ATOM 640 N N . LEU A 1 84 ? 2.483 6.387 4.673 1.00 86.81 84 LEU A N 1
ATOM 641 C CA . LEU A 1 84 ? 2.185 5.004 5.044 1.00 86.81 84 LEU A CA 1
ATOM 642 C C . LEU A 1 84 ? 3.152 4.499 6.121 1.00 86.81 84 LEU A C 1
ATOM 644 O O . LEU A 1 84 ? 2.712 3.902 7.101 1.00 86.81 84 LEU A O 1
ATOM 648 N N . THR A 1 85 ? 4.446 4.800 5.996 1.00 84.50 85 THR A N 1
ATOM 649 C CA . THR A 1 85 ? 5.457 4.462 7.008 1.00 84.50 85 THR A CA 1
ATOM 650 C C . THR A 1 85 ? 5.129 5.082 8.368 1.00 84.50 85 THR A C 1
ATOM 652 O O . THR A 1 85 ? 5.128 4.391 9.387 1.00 84.50 85 THR A O 1
ATOM 655 N N . GLU A 1 86 ? 4.828 6.381 8.412 1.00 85.94 86 GLU A N 1
ATOM 656 C CA . GLU A 1 86 ? 4.455 7.085 9.644 1.00 85.94 86 GLU A CA 1
ATOM 657 C C . GLU A 1 86 ? 3.176 6.512 10.257 1.00 85.94 86 GLU A C 1
ATOM 659 O O . GLU A 1 86 ? 3.094 6.341 11.476 1.00 85.94 86 GLU A O 1
ATOM 664 N N . TYR A 1 87 ? 2.200 6.159 9.421 1.00 89.56 87 TYR A N 1
ATOM 665 C CA . TYR A 1 87 ? 0.964 5.533 9.862 1.00 89.56 87 TYR A CA 1
ATOM 666 C C . TYR A 1 87 ? 1.192 4.149 10.484 1.00 89.56 87 TYR A C 1
ATOM 668 O O . TYR A 1 87 ? 0.753 3.912 11.610 1.00 89.56 87 TYR A O 1
ATOM 676 N N . LEU A 1 88 ? 1.911 3.255 9.797 1.00 87.88 88 LEU A N 1
ATOM 677 C CA . LEU A 1 88 ? 2.231 1.910 10.289 1.00 87.88 88 LEU A CA 1
ATOM 678 C C . LEU A 1 88 ? 3.033 1.981 11.595 1.00 87.88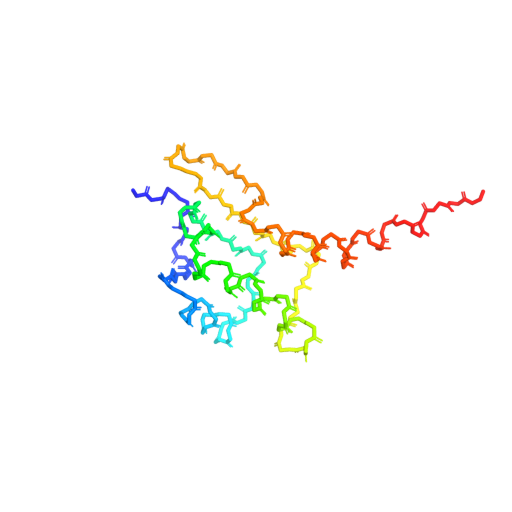 88 LEU A C 1
ATOM 680 O O . LEU A 1 88 ? 2.709 1.289 12.563 1.00 87.88 88 LEU A O 1
ATOM 684 N N . ASN A 1 89 ? 4.012 2.889 11.666 1.00 85.12 89 ASN A N 1
ATOM 685 C CA . ASN A 1 89 ? 4.745 3.162 12.897 1.00 85.12 89 ASN A CA 1
ATOM 686 C C . ASN A 1 89 ? 3.803 3.660 14.003 1.00 85.12 89 ASN A C 1
ATOM 688 O O . ASN A 1 89 ? 3.818 3.137 15.108 1.00 85.12 89 ASN A O 1
ATOM 692 N N . SER A 1 90 ? 2.916 4.618 13.743 1.00 87.06 90 SER A N 1
ATOM 693 C CA . SER A 1 90 ? 1.964 5.091 14.758 1.00 87.06 90 SER A CA 1
ATOM 694 C C . SER A 1 90 ? 1.024 3.981 15.250 1.00 87.06 90 S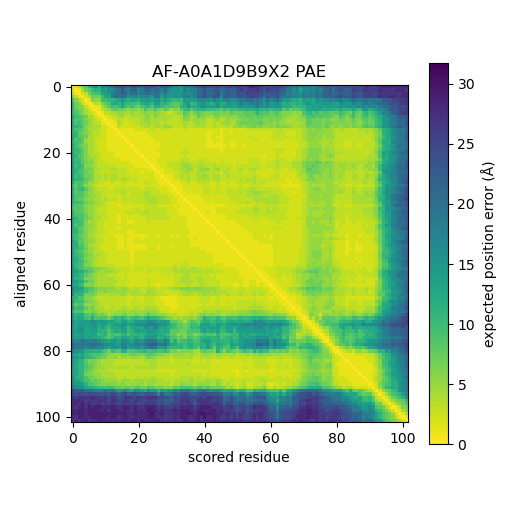ER A C 1
ATOM 696 O O . SER A 1 90 ? 0.789 3.849 16.456 1.00 87.06 90 SER A O 1
ATOM 698 N N . LYS A 1 91 ? 0.519 3.156 14.327 1.00 86.88 91 LYS A N 1
ATOM 699 C CA . LYS A 1 91 ? -0.448 2.089 14.592 1.00 86.88 91 LYS A CA 1
ATOM 700 C C . LYS A 1 91 ? 0.156 0.934 15.390 1.00 86.88 91 LYS A C 1
ATOM 702 O O . LYS A 1 91 ? -0.462 0.485 16.353 1.00 86.88 91 LYS A O 1
ATOM 707 N N . PHE A 1 92 ? 1.357 0.479 15.032 1.00 83.12 92 PHE A N 1
ATOM 708 C CA . PHE A 1 92 ? 1.963 -0.721 15.625 1.00 83.12 92 PHE A CA 1
ATOM 709 C C . PHE A 1 92 ? 3.073 -0.423 16.638 1.00 83.12 92 PHE A C 1
ATOM 711 O O . PHE A 1 92 ? 3.254 -1.175 17.597 1.00 83.12 92 PHE A O 1
ATOM 718 N N . PHE A 1 93 ? 3.782 0.702 16.522 1.00 63.91 93 PHE A N 1
ATOM 719 C CA . PHE A 1 93 ? 4.846 1.058 17.469 1.00 63.91 93 PHE A CA 1
ATOM 720 C C . PHE A 1 93 ? 4.285 1.510 18.829 1.00 63.91 93 PHE A C 1
ATOM 722 O O . PHE A 1 93 ? 4.914 1.272 19.863 1.00 63.91 93 PHE A O 1
ATOM 729 N N . LYS A 1 94 ? 3.055 2.052 18.884 1.00 50.62 94 LYS A N 1
ATOM 730 C CA . LYS A 1 94 ? 2.362 2.334 20.159 1.00 50.62 94 LYS A CA 1
ATOM 731 C C . LYS A 1 94 ? 2.058 1.081 20.995 1.00 50.62 94 LYS A C 1
ATOM 733 O O . LYS A 1 94 ? 1.891 1.211 22.204 1.00 50.62 94 LYS A O 1
ATOM 738 N N . CYS A 1 95 ? 2.066 -0.122 20.415 1.00 40.47 95 CYS A N 1
ATOM 739 C CA . CYS A 1 95 ? 1.906 -1.369 21.171 1.00 40.47 95 CYS A CA 1
ATOM 740 C C . CYS A 1 95 ? 3.195 -1.857 21.862 1.00 40.47 95 CYS A C 1
ATOM 742 O O . CYS A 1 95 ? 3.104 -2.693 22.757 1.00 40.47 95 CYS A O 1
ATOM 744 N N . ARG A 1 96 ? 4.385 -1.326 21.529 1.00 39.66 96 ARG A N 1
ATOM 745 C CA . ARG A 1 96 ? 5.659 -1.740 22.161 1.00 39.66 96 ARG A CA 1
ATOM 746 C C . ARG A 1 96 ? 6.083 -0.914 23.380 1.00 39.66 96 ARG A C 1
ATOM 748 O O . ARG A 1 96 ? 6.951 -1.355 24.125 1.00 39.66 96 ARG A O 1
ATOM 755 N N . LEU A 1 97 ? 5.475 0.248 23.625 1.00 38.50 97 LEU A N 1
ATOM 756 C CA . LEU A 1 97 ? 5.852 1.138 24.738 1.00 38.50 97 LEU A CA 1
ATOM 757 C C . LEU A 1 97 ? 5.131 0.854 26.070 1.00 38.50 97 LEU A C 1
ATOM 759 O O . LEU A 1 97 ? 5.496 1.440 27.083 1.00 38.50 97 LEU A O 1
ATOM 763 N N . ASN A 1 98 ? 4.166 -0.074 26.110 1.00 39.22 98 ASN A N 1
ATOM 764 C CA . ASN A 1 98 ? 3.458 -0.449 27.346 1.00 39.22 98 ASN A CA 1
ATOM 765 C C . ASN A 1 98 ? 4.112 -1.599 28.136 1.00 39.22 98 ASN A C 1
ATOM 767 O O . ASN A 1 98 ? 3.508 -2.109 29.077 1.00 39.22 98 ASN A O 1
ATOM 771 N N . VAL A 1 99 ? 5.344 -2.000 27.802 1.00 42.41 99 VAL A N 1
ATOM 772 C CA . VAL A 1 99 ? 6.087 -3.025 28.555 1.00 42.41 99 VAL A CA 1
ATOM 773 C C . VAL A 1 99 ? 7.383 -2.437 29.109 1.00 42.41 99 VAL A C 1
ATOM 775 O O . VAL A 1 99 ? 8.481 -2.820 28.722 1.00 42.41 99 VAL A O 1
ATOM 778 N N . LEU A 1 100 ? 7.259 -1.488 30.035 1.00 36.78 100 LEU A N 1
ATOM 779 C CA . LEU A 1 100 ? 8.323 -1.216 30.999 1.00 36.78 100 LEU A CA 1
ATOM 780 C C . LEU A 1 100 ? 7.803 -1.625 32.384 1.00 36.78 100 LEU A C 1
ATOM 782 O O . LEU A 1 100 ? 6.908 -0.956 32.908 1.00 36.78 100 LEU A O 1
ATOM 786 N N . PRO A 1 101 ? 8.284 -2.741 32.967 1.00 44.91 101 PRO A N 1
ATOM 787 C CA . PRO A 1 101 ? 8.007 -3.034 34.364 1.00 44.91 101 PRO A CA 1
ATOM 788 C C . PRO A 1 101 ? 8.672 -1.964 35.243 1.00 44.91 101 PRO A C 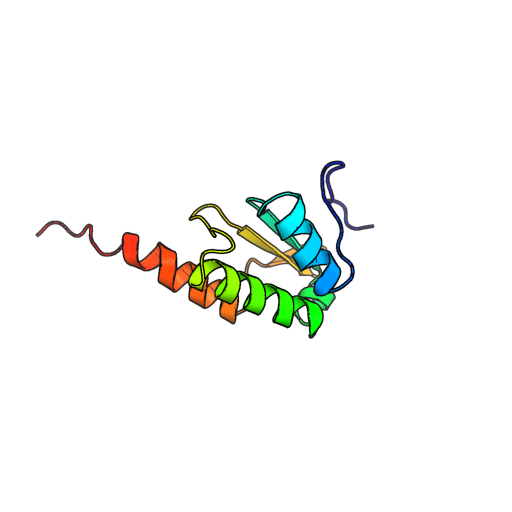1
ATOM 790 O O . PRO A 1 101 ? 9.770 -1.498 34.937 1.00 44.91 101 PRO A O 1
ATOM 793 N N . LYS A 1 102 ? 7.949 -1.556 36.292 1.00 45.38 102 LYS A N 1
ATOM 794 C CA . LYS A 1 102 ? 8.421 -0.652 37.350 1.00 45.38 102 LYS A CA 1
ATOM 795 C C . LYS A 1 102 ? 9.643 -1.203 38.074 1.00 45.38 102 LYS A C 1
ATOM 797 O O . LYS A 1 102 ? 9.696 -2.441 38.251 1.00 45.38 102 LYS A O 1
#

Foldseek 3Di:
DLPPQPPPDDDDPFQVRLVVCCLVPNDDLEDEDELVCLLDPRVQVNLVCVLVCCVVVVHPDDLSRFYWYQYPVRDIDRPSYPVSVVSSCVVPVVVVPPPDDD

Radius of gyration: 14.62 Å; Cα contacts (8 Å, |Δi|>4): 106; chains: 1; bounding box: 33×26×53 Å

pLDDT: mean 79.11, std 16.86, range [36.78, 95.62]